Protein AF-A0A2V6PFW7-F1 (afdb_monomer)

Secondary structure (DSSP, 8-state):
------------------------B-TTSPBPP----SBPPSSSS--TTSSB-TTTEETTTTEEEEEEETT-S-TTTHHHHHHHHHHHHHHHHHSTT----EEEEEEE-S-----TTS---EE---SS-SEETTTTEE-SS--

Radius of gyration: 22.12 Å; Cα contacts (8 Å, |Δi|>4): 166; chains: 1; bounding box: 64×59×52 Å

Solvent-accessible surface area (backbone atoms only — not comparable to full-atom values): 9257 Å² total; per-residue (Å²): 136,84,84,81,83,79,80,83,81,81,79,78,78,76,80,74,52,66,79,84,70,83,82,47,59,47,99,84,68,48,75,54,68,91,70,79,69,55,53,34,61,93,58,82,84,58,59,87,87,48,47,50,48,66,58,37,32,38,82,90,79,59,20,41,22,36,32,35,32,64,59,41,86,42,83,94,45,24,70,61,53,54,49,49,55,52,48,54,58,49,54,62,42,65,43,69,70,46,81,62,42,73,39,84,72,47,73,42,75,67,88,81,63,71,56,100,78,72,53,65,44,68,53,72,62,74,81,90,50,49,54,31,54,94,62,77,40,70,73,74,78,75,130

Sequence (143 aa):
MKSRSALLALLFVCDFSAGAFVVELNSNGDPVRWHLNPLEPTVPPNPQGQGVHTNVVNPATRSVRFFLAADAYSTANATTELNAVRASFAQWQAIPGTFLKFEDAGLVAPGVDVNTSDDQNVVFWAKNSTLVNGGMDNISGAL

Nearest PDB structures (foldseek):
  7cfy-assembly2_C  TM=3.600E-01  e=6.594E+00  Escherichia coli K-12
  6tdu-assembly1_AF  TM=2.231E-01  e=8.587E+00  Euglena gracilis

Mean predicted aligned error: 10.87 Å

pLDDT: mean 79.63, std 16.21, range [37.94, 98.31]

Foldseek 3Di:
DDDDDDDDDDDPPPPPQPEDDPADADPVRHGDDPDQPPDFDPDPPGPQPPGQDCCQAPPVLRAGEAEEAQCFQDPVCSVVRVVVVVVVQVVQVPRPNYSYHHDHPYYDHADDADDSGPSHHYDYDPHPAQQGPVRPDGNPPDD

Structure (mmCIF, N/CA/C/O backbone):
data_AF-A0A2V6PFW7-F1
#
_entry.id   AF-A0A2V6PFW7-F1
#
loop_
_atom_site.group_PDB
_atom_site.id
_atom_site.type_symbol
_atom_site.label_atom_id
_atom_site.label_alt_id
_atom_site.label_comp_id
_atom_site.label_asym_id
_atom_site.label_entity_id
_atom_site.label_seq_id
_atom_site.pdbx_PDB_ins_code
_atom_site.Cartn_x
_atom_site.Cartn_y
_atom_site.Cartn_z
_atom_site.occupancy
_atom_site.B_iso_or_equiv
_atom_site.auth_seq_id
_atom_site.auth_comp_id
_atom_site.auth_asym_id
_atom_site.auth_atom_id
_atom_site.pdbx_PDB_model_num
ATOM 1 N N . MET A 1 1 ? -47.195 36.343 34.619 1.00 40.31 1 MET A N 1
ATOM 2 C CA . MET A 1 1 ? -46.295 36.299 33.442 1.00 40.31 1 MET A CA 1
ATOM 3 C C . MET A 1 1 ? -45.650 34.922 33.386 1.00 40.31 1 MET A C 1
ATOM 5 O O . MET A 1 1 ? -45.183 34.453 34.412 1.00 40.31 1 MET A O 1
ATOM 9 N N . LYS A 1 2 ? -45.756 34.236 32.241 1.00 37.94 2 LYS A N 1
ATOM 10 C CA . LYS A 1 2 ? -45.428 32.810 32.061 1.00 37.94 2 LYS A CA 1
ATOM 11 C C . LYS A 1 2 ? -43.913 32.563 32.112 1.00 37.94 2 LYS A C 1
ATOM 13 O O . LYS A 1 2 ? -43.168 33.196 31.370 1.00 37.94 2 LYS A O 1
ATOM 18 N N . SER A 1 3 ? -43.509 31.613 32.955 1.00 46.12 3 SER A N 1
ATOM 19 C CA . SER A 1 3 ? -42.189 30.974 32.956 1.00 46.12 3 SER A CA 1
ATOM 20 C C . SER A 1 3 ? -41.908 30.358 31.580 1.00 46.12 3 SER A C 1
ATOM 22 O O . SER A 1 3 ? -42.725 29.593 31.066 1.00 46.12 3 SER A O 1
ATOM 24 N N . ARG A 1 4 ? -40.781 30.727 30.964 1.00 46.03 4 ARG A N 1
ATOM 25 C CA . ARG A 1 4 ? -40.268 30.099 29.741 1.00 46.03 4 ARG A CA 1
ATOM 26 C C . ARG A 1 4 ? -39.235 29.051 30.144 1.00 46.03 4 ARG A C 1
ATOM 28 O O . ARG A 1 4 ? -38.060 29.366 30.286 1.00 46.03 4 ARG A O 1
ATOM 35 N N . SER A 1 5 ? -39.677 27.813 30.330 1.00 48.78 5 SER A N 1
ATOM 36 C CA . SER A 1 5 ? -38.775 26.663 30.402 1.00 48.78 5 SER A CA 1
ATOM 37 C C . SER A 1 5 ?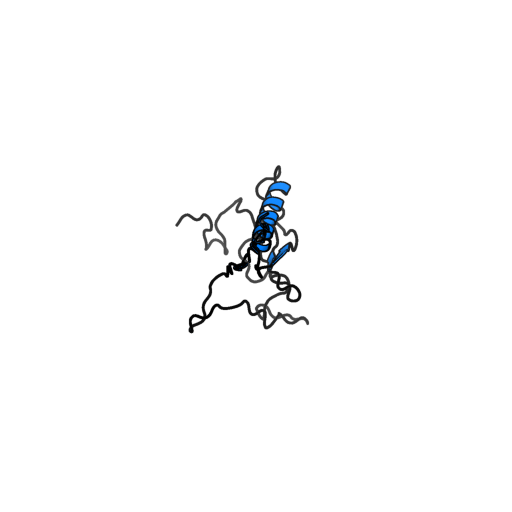 -38.251 26.369 28.995 1.00 48.78 5 SER A C 1
ATOM 39 O O . SER A 1 5 ? -38.996 25.896 28.140 1.00 48.78 5 SER A O 1
ATOM 41 N N . ALA A 1 6 ? -36.984 26.690 28.739 1.00 51.97 6 ALA A N 1
ATOM 42 C CA . ALA A 1 6 ? -36.276 26.232 27.551 1.00 51.97 6 ALA A CA 1
ATOM 43 C C . ALA A 1 6 ? -35.908 24.755 27.753 1.00 51.97 6 ALA A C 1
ATOM 45 O O . ALA A 1 6 ? -35.114 24.424 28.632 1.00 51.97 6 ALA A O 1
ATOM 46 N N . LEU A 1 7 ? -36.526 23.864 26.977 1.00 49.66 7 LEU A N 1
ATOM 47 C CA . LEU A 1 7 ? -36.173 22.449 26.950 1.00 49.66 7 LEU A CA 1
ATOM 48 C C . LEU A 1 7 ? -34.876 22.305 26.135 1.00 49.66 7 LEU A C 1
ATOM 50 O O . LEU A 1 7 ? -34.881 22.487 24.919 1.00 49.66 7 LEU A O 1
ATOM 54 N N . LEU A 1 8 ? -33.760 22.029 26.808 1.00 47.44 8 LEU A N 1
ATOM 55 C CA . LEU A 1 8 ? -32.489 21.704 26.167 1.00 47.44 8 LEU A CA 1
ATOM 56 C C . LEU A 1 8 ? -32.574 20.244 25.690 1.00 47.44 8 LEU A C 1
ATOM 58 O O . LEU A 1 8 ? -32.500 19.318 26.495 1.00 47.44 8 LEU A O 1
ATOM 62 N N . ALA A 1 9 ? -32.807 20.029 24.396 1.00 54.38 9 ALA A N 1
ATOM 63 C CA . ALA A 1 9 ? -32.790 18.691 23.814 1.00 54.38 9 ALA A CA 1
ATOM 64 C C . ALA A 1 9 ? -31.334 18.217 23.691 1.00 54.38 9 ALA A C 1
ATOM 66 O O . ALA A 1 9 ? -30.584 18.694 22.839 1.00 54.38 9 ALA A O 1
ATOM 67 N N . LEU A 1 10 ? -30.927 17.300 24.568 1.00 53.41 10 LEU A N 1
ATOM 68 C CA . LEU A 1 10 ? -29.633 16.630 24.497 1.00 53.41 10 LEU A CA 1
ATOM 69 C C . LEU A 1 10 ? -29.710 15.552 23.401 1.00 53.41 10 LEU A C 1
ATOM 71 O O . LEU A 1 10 ? -30.274 14.479 23.608 1.00 53.41 10 LEU A O 1
ATOM 75 N N . LEU A 1 11 ? -29.194 15.863 22.211 1.00 51.00 11 LEU A N 1
ATOM 76 C CA . LEU A 1 11 ? -29.018 14.900 21.124 1.00 51.00 11 LEU A CA 1
ATOM 77 C C . LEU A 1 11 ? -27.878 13.942 21.497 1.00 51.00 11 LEU A C 1
ATOM 79 O O . LEU A 1 11 ? -26.704 14.273 21.353 1.00 51.00 11 LEU A O 1
ATOM 83 N N . PHE A 1 12 ? -28.229 12.754 21.989 1.00 52.75 12 PHE A N 1
ATOM 84 C CA . PHE A 1 12 ? -27.309 11.621 22.036 1.00 52.75 12 PHE A CA 1
ATOM 85 C C . PHE A 1 12 ? -27.068 11.149 20.600 1.00 52.75 12 PHE A C 1
ATOM 87 O O . PHE A 1 12 ? -27.857 10.387 20.043 1.00 52.75 12 PHE A O 1
ATOM 94 N N . VAL A 1 13 ? -25.987 11.628 19.985 1.00 55.34 13 VAL A N 1
ATOM 95 C CA . VAL A 1 13 ? -25.422 10.984 18.800 1.00 55.34 13 VAL A CA 1
ATOM 96 C C . VAL A 1 13 ? -24.834 9.668 19.293 1.00 55.34 13 VAL A C 1
ATOM 98 O O . VAL A 1 13 ? -23.753 9.627 19.873 1.00 55.34 13 VAL A O 1
ATOM 101 N N . CYS A 1 14 ? -25.602 8.588 19.168 1.00 49.72 14 CYS A N 1
ATOM 102 C CA . CYS A 1 14 ? -25.043 7.252 19.262 1.00 49.72 14 CYS A CA 1
ATOM 103 C C . CYS A 1 14 ? -24.086 7.110 18.078 1.00 49.72 14 CYS A C 1
ATOM 105 O O . CYS A 1 14 ? -24.538 6.930 16.948 1.00 49.72 14 CYS A O 1
ATOM 107 N N . ASP A 1 15 ? -22.784 7.240 18.334 1.00 48.66 15 ASP A N 1
ATOM 108 C CA . ASP A 1 15 ? -21.735 6.864 17.391 1.00 48.66 15 ASP A CA 1
ATOM 109 C C . ASP A 1 15 ? -21.857 5.358 17.138 1.00 48.66 15 ASP A C 1
ATOM 111 O O . ASP A 1 15 ? -21.235 4.527 17.802 1.00 48.66 15 ASP A O 1
ATOM 115 N N . PHE A 1 16 ? -22.728 4.983 16.201 1.00 51.84 16 PHE A N 1
ATOM 116 C CA . PHE A 1 16 ? -22.730 3.647 15.636 1.00 51.84 16 PHE A CA 1
ATOM 117 C C . PHE A 1 16 ? -21.397 3.493 14.914 1.00 51.84 16 PHE A C 1
ATOM 119 O O . PHE A 1 16 ? -21.215 3.985 13.802 1.00 51.84 16 PHE A O 1
ATOM 126 N N . SER A 1 17 ? -20.442 2.836 15.569 1.00 55.28 17 SER A N 1
ATOM 127 C CA . SER A 1 17 ? -19.198 2.441 14.929 1.00 55.28 17 SER A CA 1
ATOM 128 C C . SER A 1 17 ? -19.554 1.456 13.819 1.00 55.28 17 SER A C 1
ATOM 130 O O . SER A 1 17 ? -19.899 0.302 14.089 1.00 55.28 17 SER A O 1
ATOM 132 N N . ALA A 1 18 ? -19.513 1.913 12.571 1.00 51.47 18 ALA A N 1
ATOM 133 C CA . ALA A 1 18 ? -19.586 1.029 11.424 1.00 51.47 18 ALA A CA 1
ATOM 134 C C . ALA A 1 18 ? -18.295 0.197 11.404 1.00 51.47 18 ALA A C 1
ATOM 136 O O . ALA A 1 18 ? -17.233 0.673 11.007 1.00 51.47 18 ALA A O 1
ATOM 137 N N . GLY A 1 19 ? -18.371 -1.037 11.903 1.00 53.69 19 GLY A N 1
ATOM 138 C CA . GLY A 1 19 ? -17.274 -1.991 11.802 1.00 53.69 19 GLY A CA 1
ATOM 139 C C . GLY A 1 19 ? -17.222 -2.550 10.387 1.00 53.69 19 GLY A C 1
ATOM 140 O O . GLY A 1 19 ? -18.079 -3.345 10.015 1.00 53.69 19 GLY A O 1
ATOM 141 N N . ALA A 1 20 ? -16.230 -2.142 9.601 1.00 48.12 20 ALA A N 1
ATOM 142 C CA . ALA A 1 20 ? -15.898 -2.793 8.341 1.00 48.12 20 ALA A CA 1
ATOM 143 C C . ALA A 1 20 ? -14.705 -3.724 8.580 1.00 48.12 20 ALA A C 1
ATOM 145 O O . ALA A 1 20 ? -13.635 -3.281 8.997 1.00 48.12 20 ALA A O 1
ATOM 146 N N . PHE A 1 21 ? -14.899 -5.015 8.329 1.00 56.62 21 PHE A N 1
ATOM 147 C CA . PHE A 1 21 ? -13.852 -6.030 8.381 1.00 56.62 21 PHE A CA 1
ATOM 148 C C . PHE A 1 21 ? -13.836 -6.760 7.038 1.00 56.62 21 PHE A C 1
ATOM 150 O O . PHE A 1 21 ? -14.896 -6.977 6.447 1.00 56.62 21 PHE A O 1
ATOM 157 N N . VAL A 1 22 ? -12.655 -7.154 6.556 1.00 54.94 22 VAL A N 1
ATOM 158 C CA . VAL A 1 22 ? -12.560 -8.144 5.476 1.00 54.94 22 VAL A CA 1
ATOM 159 C C . VAL A 1 22 ? -13.089 -9.449 6.066 1.00 54.94 22 VAL A 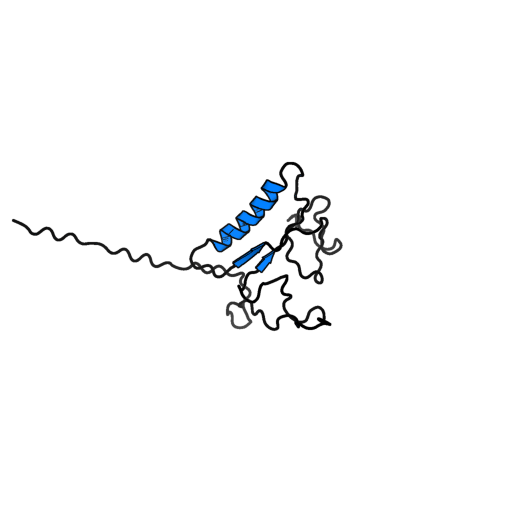C 1
ATOM 161 O O . VAL A 1 22 ? -12.476 -10.007 6.973 1.00 54.94 22 VAL A O 1
ATOM 164 N N . VAL A 1 23 ? -14.293 -9.850 5.661 1.00 51.97 23 VAL A N 1
ATOM 165 C CA . VAL A 1 23 ? -14.987 -10.996 6.251 1.00 51.97 23 VAL A CA 1
ATOM 166 C C . VAL A 1 23 ? -14.380 -12.280 5.700 1.00 51.97 23 VAL A C 1
ATOM 168 O O . VAL A 1 23 ? -14.710 -12.741 4.614 1.00 51.97 23 VAL A O 1
ATOM 171 N N . GLU A 1 24 ? -13.492 -12.864 6.492 1.00 60.44 24 GLU A N 1
ATOM 172 C CA . GLU A 1 24 ? -13.340 -14.309 6.552 1.00 60.44 24 GLU A CA 1
ATOM 173 C C . GLU A 1 24 ? -14.123 -14.777 7.786 1.00 60.44 24 GLU A C 1
ATOM 175 O O . GLU A 1 24 ? -13.992 -14.195 8.866 1.00 60.44 24 GLU A O 1
ATOM 180 N N . LEU A 1 25 ? -15.013 -15.756 7.621 1.00 71.81 25 LEU A N 1
ATOM 181 C CA . LEU A 1 25 ? -15.758 -16.362 8.728 1.00 71.81 25 LEU A CA 1
ATOM 182 C C . LEU A 1 25 ? -15.153 -17.730 9.032 1.00 71.81 25 LEU A C 1
ATOM 184 O O . LEU A 1 25 ? -14.761 -18.452 8.116 1.00 71.81 25 LEU A O 1
ATOM 188 N N . ASN A 1 26 ? -15.100 -18.110 10.307 1.00 71.81 26 ASN A N 1
ATOM 189 C CA . ASN A 1 26 ? -14.736 -19.478 10.672 1.00 71.81 26 ASN A CA 1
ATOM 190 C C . ASN A 1 26 ? -15.887 -20.452 10.327 1.00 71.81 26 ASN A C 1
ATOM 192 O O . ASN A 1 26 ? -16.978 -20.045 9.923 1.00 71.81 26 ASN A O 1
ATOM 196 N N . SER A 1 27 ? -15.684 -21.755 10.543 1.00 81.25 27 SER A N 1
ATOM 197 C CA . SER A 1 27 ? -16.720 -22.775 10.302 1.00 81.25 27 SER A CA 1
ATOM 198 C C . SER A 1 27 ? -17.996 -22.601 11.140 1.00 81.25 27 SER A C 1
ATOM 200 O O . SER A 1 27 ? -19.009 -23.222 10.835 1.00 81.25 27 SER A O 1
ATOM 202 N N . ASN A 1 28 ? -17.957 -21.772 12.185 1.00 83.31 28 ASN A N 1
ATOM 203 C CA . ASN A 1 28 ? -19.098 -21.457 13.043 1.00 83.31 28 ASN A CA 1
ATOM 204 C C . ASN A 1 28 ? -19.829 -20.174 12.606 1.00 83.31 28 ASN A C 1
ATOM 206 O O . ASN A 1 28 ? -20.839 -19.820 13.207 1.00 83.31 28 ASN A O 1
ATOM 210 N N . GLY A 1 29 ? -19.346 -19.482 11.568 1.00 78.56 29 GLY A N 1
ATOM 211 C CA . GLY A 1 29 ? -19.908 -18.215 11.098 1.00 78.56 29 GLY A CA 1
ATOM 212 C C . GLY A 1 29 ? -19.434 -16.986 11.880 1.00 78.56 29 GLY A C 1
ATOM 213 O O . GLY A 1 29 ? -19.936 -15.889 11.636 1.00 78.56 29 GLY A O 1
ATOM 214 N N . ASP A 1 30 ? -18.470 -17.135 12.792 1.00 71.88 30 ASP A N 1
ATOM 215 C CA . ASP A 1 30 ? -17.912 -15.997 13.520 1.00 71.88 30 ASP A CA 1
ATOM 216 C C . ASP A 1 30 ? -16.901 -15.246 12.645 1.00 71.88 30 ASP A C 1
ATOM 218 O O . ASP A 1 30 ? -16.094 -15.890 11.964 1.00 71.88 30 ASP A O 1
ATOM 222 N N . PRO A 1 31 ? -16.855 -13.902 12.711 1.00 62.84 31 PRO A N 1
ATOM 223 C CA . PRO A 1 31 ? -15.802 -13.130 12.069 1.00 62.84 31 PRO A CA 1
ATOM 224 C C . PRO A 1 31 ? -14.423 -13.557 12.570 1.00 62.84 31 PRO A C 1
ATOM 226 O O . PRO A 1 31 ? -14.119 -13.451 13.765 1.00 62.84 31 PRO A O 1
ATOM 229 N N . VAL A 1 32 ? -13.564 -13.992 11.651 1.00 61.38 32 VAL A N 1
ATOM 230 C CA . VAL A 1 32 ? -12.153 -14.223 11.939 1.00 61.38 32 VAL A CA 1
ATOM 231 C C . VAL A 1 32 ? -11.514 -12.865 12.189 1.00 61.38 32 VAL A C 1
ATOM 233 O O . VAL A 1 32 ? -11.530 -11.960 11.356 1.00 61.38 32 VAL A O 1
ATOM 236 N N . ARG A 1 33 ? -10.963 -12.699 13.389 1.00 62.94 33 ARG A N 1
ATOM 237 C CA . ARG A 1 33 ? -10.126 -11.545 13.712 1.00 62.94 33 ARG A CA 1
ATOM 238 C C . ARG A 1 33 ? -8.703 -11.873 13.298 1.00 62.94 33 ARG A C 1
ATOM 240 O O . ARG A 1 33 ? -8.264 -13.004 13.481 1.00 62.94 33 ARG A O 1
ATOM 247 N N . TRP A 1 34 ? -7.973 -10.875 12.810 1.00 62.88 34 TRP A N 1
ATOM 248 C CA . TRP A 1 34 ? -6.541 -11.014 12.559 1.00 62.88 34 TRP A CA 1
ATOM 249 C C . TRP A 1 34 ? -5.847 -11.469 13.846 1.00 62.88 34 TRP A C 1
ATOM 251 O O . TRP A 1 34 ? -5.772 -10.722 14.825 1.00 62.88 34 TRP A O 1
ATOM 261 N N . HIS A 1 35 ? -5.383 -12.717 13.861 1.00 63.84 35 HIS A N 1
ATOM 262 C CA . HIS A 1 35 ? -4.660 -13.293 14.983 1.00 63.84 35 HIS A CA 1
ATOM 263 C C . HIS A 1 35 ? -3.171 -13.265 14.639 1.00 63.84 35 HIS A C 1
ATOM 265 O O . HIS A 1 35 ? -2.670 -14.123 13.922 1.00 63.84 35 HIS A O 1
ATOM 271 N N . LEU A 1 36 ? -2.473 -12.233 15.121 1.00 69.31 36 LEU A N 1
ATOM 272 C CA . LEU A 1 36 ? -1.037 -12.006 14.900 1.00 69.31 36 LEU A CA 1
ATOM 273 C C . LEU A 1 36 ? -0.180 -12.932 15.783 1.00 69.31 36 LEU A C 1
ATOM 275 O O . LEU A 1 36 ? 0.685 -12.469 16.524 1.00 69.31 36 LEU A O 1
ATOM 279 N N . ASN A 1 37 ? -0.497 -14.227 15.802 1.00 65.06 37 ASN A N 1
ATOM 280 C CA . ASN A 1 37 ? 0.103 -15.197 16.709 1.00 65.06 37 ASN A CA 1
ATOM 281 C C . ASN A 1 37 ? 0.215 -16.584 16.036 1.00 65.06 37 ASN A C 1
ATOM 283 O O . ASN A 1 37 ? -0.821 -17.139 15.661 1.00 65.06 37 ASN A O 1
ATOM 287 N N . PRO A 1 38 ? 1.425 -17.164 15.923 1.00 72.94 38 PRO A N 1
ATOM 288 C CA . PRO A 1 38 ? 2.694 -16.611 16.397 1.00 72.94 38 PRO A CA 1
ATOM 289 C C . PRO A 1 38 ? 3.174 -15.434 15.539 1.00 72.94 38 PRO A C 1
ATOM 291 O O . PRO A 1 38 ? 2.952 -15.386 14.329 1.00 72.94 38 PRO A O 1
ATOM 294 N N . LEU A 1 39 ? 3.836 -14.471 16.181 1.00 75.94 39 LEU A N 1
ATOM 295 C CA . LEU A 1 39 ? 4.756 -13.595 15.460 1.00 75.94 39 LEU A CA 1
ATOM 296 C C . LEU A 1 39 ? 5.946 -14.429 15.006 1.00 75.94 39 LEU A C 1
ATOM 298 O O . LEU A 1 39 ? 6.289 -15.426 15.648 1.00 75.94 39 LEU A O 1
ATOM 302 N N . GLU A 1 40 ? 6.574 -14.005 13.920 1.00 76.38 40 GLU A N 1
ATOM 303 C CA . GLU A 1 40 ? 7.819 -14.623 13.498 1.00 76.38 40 GLU A CA 1
ATOM 304 C C . GLU A 1 40 ? 8.874 -14.577 14.617 1.00 76.38 40 GLU A C 1
ATOM 306 O O . GLU A 1 40 ? 8.947 -13.578 15.350 1.00 76.38 40 GLU A O 1
ATOM 311 N N . PRO A 1 41 ? 9.670 -15.653 14.801 1.00 72.88 41 PRO A N 1
ATOM 312 C CA . PRO A 1 41 ? 10.756 -15.657 15.766 1.00 72.88 41 PRO A CA 1
ATOM 313 C C . PRO A 1 41 ? 11.633 -14.410 15.629 1.00 72.88 41 PRO A C 1
ATOM 315 O O . PRO A 1 41 ? 12.040 -14.026 14.541 1.00 72.88 41 PRO A O 1
ATOM 318 N N . THR A 1 42 ? 11.949 -13.768 16.751 1.00 70.62 42 THR A N 1
ATOM 319 C CA . THR A 1 42 ? 12.813 -12.576 16.761 1.00 70.62 42 THR A CA 1
ATOM 320 C C . THR A 1 42 ? 14.302 -12.921 16.716 1.00 70.62 42 THR A C 1
ATOM 322 O O . THR A 1 42 ? 15.139 -12.021 16.640 1.00 70.62 42 THR A O 1
ATOM 325 N N . VAL A 1 43 ? 14.643 -14.212 16.803 1.00 69.31 43 VAL A N 1
ATOM 326 C CA . VAL A 1 43 ? 16.016 -14.715 16.867 1.00 69.31 43 VAL A CA 1
ATOM 327 C C . VAL A 1 43 ? 16.294 -15.585 15.639 1.00 69.31 43 VAL A C 1
ATOM 329 O O . VAL A 1 43 ? 15.639 -16.619 15.487 1.00 69.31 43 VAL A O 1
ATOM 332 N N . PRO A 1 44 ? 17.295 -15.223 14.813 1.00 68.62 44 PRO A N 1
ATOM 333 C CA . PRO A 1 44 ? 17.685 -16.023 13.664 1.00 68.62 44 PRO A CA 1
ATOM 334 C C . PRO A 1 44 ? 18.137 -17.450 14.029 1.00 68.62 44 PRO A C 1
ATOM 336 O O . PRO A 1 44 ? 18.738 -17.653 15.089 1.00 68.62 44 PRO A O 1
ATOM 339 N N . PRO A 1 45 ? 17.952 -18.428 13.123 1.00 68.56 45 PRO A N 1
ATOM 340 C CA . PRO A 1 45 ? 17.350 -18.270 11.801 1.00 68.56 45 PRO A CA 1
ATOM 341 C C . PRO A 1 45 ? 15.822 -18.226 11.896 1.00 68.56 45 PRO A C 1
ATOM 343 O O . PRO A 1 45 ? 15.215 -19.151 12.430 1.00 68.56 45 PR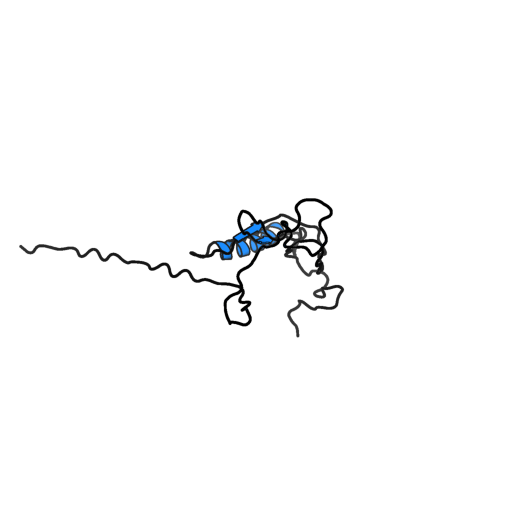O A O 1
ATOM 346 N N . ASN A 1 46 ? 15.211 -17.173 11.352 1.00 67.81 46 ASN A N 1
ATOM 347 C CA . ASN A 1 46 ? 13.762 -17.071 11.256 1.00 67.81 46 ASN A CA 1
ATOM 348 C C . ASN A 1 46 ? 13.306 -17.997 10.121 1.00 67.81 46 ASN A C 1
ATOM 350 O O . ASN A 1 46 ? 13.637 -17.733 8.962 1.00 67.81 46 ASN A O 1
ATOM 354 N N . PRO A 1 47 ? 12.635 -19.124 10.404 1.00 68.69 47 PRO A N 1
ATOM 355 C CA . PRO A 1 47 ? 12.248 -20.035 9.344 1.00 68.69 47 PRO A CA 1
ATOM 356 C C . PRO A 1 47 ? 11.101 -19.402 8.557 1.00 68.69 47 PRO A C 1
ATOM 358 O O . PRO A 1 47 ? 10.084 -19.016 9.136 1.00 68.69 47 PRO A O 1
ATOM 361 N N . GLN A 1 48 ? 11.258 -19.322 7.238 1.00 67.44 48 GLN A N 1
ATOM 362 C CA . GLN A 1 48 ? 10.251 -18.740 6.361 1.00 67.44 48 GLN A CA 1
ATOM 363 C C . GLN A 1 48 ? 8.885 -19.421 6.564 1.00 67.44 48 GLN A C 1
ATOM 365 O O . GLN A 1 48 ? 8.792 -20.650 6.631 1.00 67.44 48 GLN A O 1
ATOM 370 N N . GLY A 1 49 ? 7.824 -18.620 6.677 1.00 67.12 49 GLY A N 1
ATOM 371 C CA . GLY A 1 49 ? 6.461 -19.111 6.900 1.00 67.12 49 GLY A CA 1
ATOM 372 C C . GLY A 1 49 ? 6.134 -19.476 8.352 1.00 67.12 49 GLY A C 1
ATOM 373 O O . GLY A 1 49 ? 5.043 -19.982 8.615 1.00 67.12 49 GLY A O 1
ATOM 374 N N . GLN A 1 50 ? 7.028 -19.218 9.312 1.00 72.06 50 GLN A N 1
ATOM 375 C CA . GLN A 1 50 ? 6.703 -19.347 10.731 1.00 72.06 50 GLN A CA 1
ATOM 376 C C . GLN A 1 50 ? 6.260 -18.017 11.318 1.00 72.06 50 GLN A C 1
ATOM 378 O O . GLN A 1 50 ? 7.063 -17.282 11.869 1.00 72.06 50 GLN A O 1
ATOM 383 N N . GLY A 1 51 ? 4.957 -17.752 11.249 1.00 76.88 51 GLY A N 1
ATOM 384 C CA . GLY A 1 51 ? 4.334 -16.591 11.879 1.00 76.88 51 GLY A CA 1
ATOM 385 C C . GLY A 1 51 ? 4.273 -15.352 10.988 1.00 76.88 51 GLY A C 1
ATOM 386 O O . GLY A 1 51 ? 4.671 -15.366 9.827 1.00 76.88 51 GLY A O 1
ATOM 387 N N . VAL A 1 52 ? 3.705 -14.277 11.532 1.00 79.56 52 VAL A N 1
ATOM 388 C CA . VAL A 1 52 ? 3.536 -13.008 10.808 1.00 79.56 52 VAL A CA 1
ATOM 389 C C . VAL A 1 52 ? 4.810 -12.170 10.936 1.00 79.56 52 VAL A C 1
ATOM 391 O O . VAL A 1 52 ? 5.170 -11.780 12.051 1.00 79.56 52 VAL A O 1
ATOM 394 N N . HIS A 1 53 ? 5.467 -11.874 9.809 1.00 85.69 53 HIS A N 1
ATOM 395 C CA . HIS A 1 53 ? 6.667 -11.032 9.768 1.00 85.69 53 HIS A CA 1
ATOM 396 C C . HIS A 1 53 ? 6.323 -9.574 10.125 1.00 85.69 53 HIS A C 1
ATOM 398 O O . HIS A 1 53 ? 5.312 -9.008 9.691 1.00 85.69 53 HIS A O 1
ATOM 404 N N . THR A 1 54 ? 7.183 -8.916 10.906 1.00 87.06 54 THR A N 1
ATOM 405 C CA . THR A 1 54 ? 6.913 -7.557 11.423 1.00 87.06 54 THR A CA 1
ATOM 406 C C . THR A 1 54 ? 6.946 -6.451 10.359 1.00 87.06 54 THR A C 1
ATOM 408 O O . THR A 1 54 ? 6.463 -5.347 10.599 1.00 87.06 54 THR A O 1
ATOM 411 N N . ASN A 1 55 ? 7.467 -6.724 9.164 1.00 89.00 55 ASN A N 1
ATOM 412 C CA . ASN A 1 55 ? 7.340 -5.843 7.989 1.00 89.00 55 ASN A CA 1
ATOM 413 C C . ASN A 1 55 ? 5.927 -5.834 7.394 1.00 89.00 55 ASN A C 1
ATOM 415 O O . ASN A 1 55 ? 5.576 -4.868 6.727 1.00 89.00 55 ASN A O 1
ATOM 419 N N . VAL A 1 56 ? 5.111 -6.855 7.663 1.00 88.25 56 VAL A N 1
ATOM 420 C CA . VAL A 1 56 ? 3.723 -6.945 7.183 1.00 88.25 56 VAL A CA 1
ATOM 421 C C . VAL A 1 56 ? 2.779 -6.268 8.178 1.00 88.25 56 VAL A C 1
ATOM 423 O O . VAL A 1 56 ? 1.834 -5.583 7.786 1.00 88.25 56 VAL A O 1
ATOM 426 N N . VAL A 1 57 ? 3.042 -6.420 9.480 1.00 88.50 57 VAL A N 1
ATOM 427 C CA . VAL A 1 57 ? 2.239 -5.832 10.559 1.00 88.50 57 VAL A CA 1
ATOM 428 C C . VAL A 1 57 ? 3.128 -5.370 11.705 1.00 88.50 57 VAL A C 1
ATOM 430 O O . VAL A 1 57 ? 3.995 -6.103 12.170 1.00 88.50 57 VAL A O 1
ATOM 433 N N . ASN A 1 58 ? 2.856 -4.182 12.237 1.00 88.38 58 ASN A N 1
ATOM 434 C CA . ASN A 1 58 ? 3.428 -3.734 13.497 1.00 88.38 58 ASN A CA 1
ATOM 435 C C . ASN A 1 58 ? 2.640 -4.347 14.673 1.00 88.38 58 ASN A C 1
ATOM 437 O O . ASN A 1 58 ? 1.487 -3.967 14.892 1.00 88.38 58 ASN A O 1
ATOM 441 N N . PRO A 1 59 ? 3.218 -5.267 15.467 1.00 82.12 59 PRO A N 1
ATOM 442 C CA . PRO A 1 59 ? 2.480 -5.958 16.524 1.00 82.12 59 PRO A CA 1
ATOM 443 C C . PRO A 1 59 ? 2.127 -5.057 17.716 1.00 82.12 59 PRO A C 1
ATOM 445 O O . PRO A 1 59 ? 1.158 -5.334 18.424 1.00 82.12 59 PRO A O 1
ATOM 448 N N . ALA A 1 60 ? 2.883 -3.976 17.940 1.00 84.69 60 ALA A N 1
ATOM 449 C CA . ALA A 1 60 ? 2.647 -3.055 19.049 1.00 84.69 60 ALA A CA 1
ATOM 450 C C . ALA A 1 60 ? 1.443 -2.146 18.775 1.00 84.69 60 ALA A C 1
ATOM 452 O O . ALA A 1 60 ? 0.586 -1.961 19.638 1.00 84.69 60 ALA A O 1
ATOM 453 N N . THR A 1 61 ? 1.361 -1.601 17.560 1.00 85.56 61 THR A N 1
ATOM 454 C CA . THR A 1 61 ? 0.278 -0.696 17.142 1.00 85.56 61 THR A CA 1
ATOM 455 C C . THR A 1 61 ? -0.880 -1.421 16.459 1.00 85.56 61 THR A C 1
ATOM 457 O O . THR A 1 61 ? -1.950 -0.838 16.298 1.00 85.56 61 THR A O 1
ATOM 460 N N . ARG A 1 62 ? -0.686 -2.697 16.094 1.00 84.50 62 ARG A N 1
ATOM 461 C CA . ARG A 1 62 ? -1.605 -3.519 15.288 1.00 84.50 62 ARG A CA 1
ATOM 462 C C . ARG A 1 62 ? -1.908 -2.896 13.920 1.00 84.50 62 ARG A C 1
ATOM 464 O O . ARG A 1 62 ? -3.005 -3.064 13.393 1.00 84.50 62 ARG A O 1
ATOM 471 N N . SER A 1 63 ? -0.938 -2.177 13.358 1.00 89.69 63 SER A N 1
ATOM 472 C CA . SER A 1 63 ? -1.048 -1.534 12.047 1.00 89.69 63 SER A CA 1
ATOM 473 C C . SER A 1 63 ? -0.536 -2.437 10.934 1.00 89.69 63 SER A C 1
ATOM 475 O O . SER A 1 63 ? 0.561 -2.981 11.042 1.00 89.69 63 SER A O 1
ATOM 477 N N . VAL A 1 64 ? -1.285 -2.535 9.837 1.00 91.50 64 VAL A N 1
ATOM 478 C CA . VAL A 1 64 ? -0.805 -3.133 8.585 1.00 91.50 64 VAL A CA 1
ATOM 479 C C . VAL A 1 64 ? 0.254 -2.214 7.984 1.00 91.50 64 VAL A C 1
ATOM 481 O O . VAL A 1 64 ? 0.012 -1.026 7.777 1.00 91.50 64 VAL A O 1
ATOM 484 N N . ARG A 1 65 ? 1.435 -2.747 7.705 1.00 94.94 65 ARG A N 1
ATOM 485 C CA . ARG A 1 65 ? 2.511 -2.004 7.053 1.00 94.94 65 ARG A CA 1
ATOM 486 C C . ARG A 1 65 ? 2.391 -2.158 5.549 1.00 94.94 65 ARG A C 1
ATOM 488 O O . ARG A 1 65 ? 2.220 -3.275 5.064 1.00 94.94 65 ARG A O 1
ATOM 495 N N . PHE A 1 66 ? 2.464 -1.045 4.831 1.00 95.75 66 PHE A N 1
ATOM 496 C CA . PHE A 1 66 ? 2.464 -1.032 3.373 1.00 95.75 66 PHE A CA 1
ATOM 497 C C . PHE A 1 66 ? 3.698 -0.310 2.845 1.00 95.75 66 PHE A C 1
ATOM 499 O O . PHE A 1 66 ? 4.166 0.661 3.434 1.00 95.75 66 PHE A O 1
ATOM 506 N N . PHE A 1 67 ? 4.193 -0.780 1.711 1.00 96.25 67 PHE A N 1
ATOM 507 C CA . PHE A 1 67 ? 5.285 -0.184 0.959 1.00 96.25 67 PHE A CA 1
ATOM 508 C C . PHE A 1 67 ? 4.754 0.314 -0.382 1.00 96.25 67 PHE A C 1
ATOM 510 O O . PHE A 1 67 ? 3.768 -0.210 -0.906 1.00 96.25 67 PHE A O 1
ATOM 517 N N . LEU A 1 68 ? 5.415 1.314 -0.958 1.00 97.00 68 LEU A N 1
ATOM 518 C CA . LEU A 1 68 ? 5.083 1.820 -2.290 1.00 97.00 68 LEU A CA 1
ATOM 519 C C . LEU A 1 68 ? 6.259 1.606 -3.243 1.00 97.00 68 LEU A C 1
ATOM 521 O O . LEU A 1 68 ? 7.398 1.942 -2.913 1.00 97.00 68 LEU A O 1
ATOM 525 N N . ALA A 1 69 ? 5.993 1.098 -4.445 1.00 95.44 69 ALA A N 1
ATOM 526 C CA . ALA A 1 69 ? 7.000 1.067 -5.501 1.00 95.44 69 ALA A CA 1
ATOM 527 C C . ALA A 1 69 ? 7.419 2.503 -5.869 1.00 95.44 69 ALA A C 1
ATOM 529 O O . ALA A 1 69 ? 6.578 3.358 -6.158 1.00 95.44 69 ALA A O 1
ATOM 530 N N . ALA A 1 70 ? 8.724 2.782 -5.825 1.00 94.88 70 ALA A N 1
ATOM 531 C CA . ALA A 1 70 ? 9.249 4.146 -5.888 1.00 94.88 70 ALA A CA 1
ATOM 532 C C . ALA A 1 70 ? 9.050 4.851 -7.241 1.00 94.88 70 ALA A C 1
ATOM 534 O O . ALA A 1 70 ? 9.125 6.078 -7.305 1.00 94.88 70 ALA A O 1
ATOM 535 N N . ASP A 1 71 ? 8.844 4.104 -8.327 1.00 93.06 71 ASP A N 1
ATOM 536 C CA . ASP A 1 7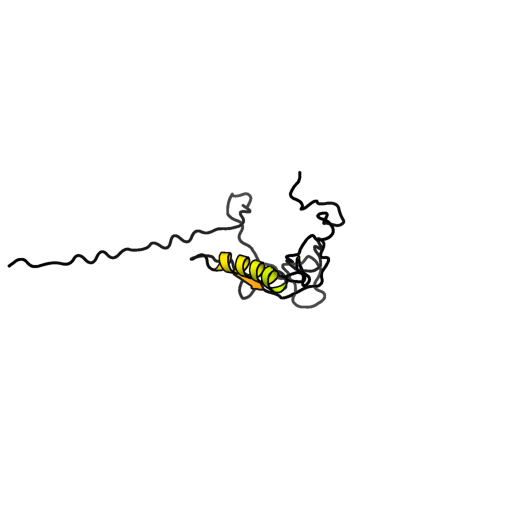1 ? 8.775 4.657 -9.680 1.00 93.06 71 ASP A CA 1
ATOM 537 C C . ASP A 1 71 ? 7.432 5.290 -10.032 1.00 93.06 71 ASP A C 1
ATOM 539 O O . ASP A 1 71 ? 7.365 6.015 -11.031 1.00 93.06 71 ASP A O 1
ATOM 543 N N . ALA A 1 72 ? 6.396 5.021 -9.229 1.00 92.75 72 ALA A N 1
ATOM 544 C CA . ALA A 1 72 ? 5.025 5.435 -9.492 1.00 92.75 72 ALA A CA 1
ATOM 545 C C . ALA A 1 72 ? 4.568 5.070 -10.928 1.00 92.75 72 ALA A C 1
ATOM 547 O O . ALA A 1 72 ? 5.222 4.304 -11.646 1.00 92.75 72 ALA A O 1
ATOM 548 N N . TYR A 1 73 ? 3.439 5.607 -11.388 1.00 92.38 73 TYR A N 1
ATOM 549 C CA . TYR A 1 73 ? 3.039 5.450 -12.786 1.00 92.38 73 TYR A CA 1
ATOM 550 C C . TYR A 1 73 ? 3.838 6.388 -13.689 1.00 92.38 73 TYR A C 1
ATOM 552 O O . TYR A 1 73 ? 4.450 5.949 -14.667 1.00 92.38 73 TYR A O 1
ATOM 560 N N . SER A 1 74 ? 3.842 7.683 -13.358 1.00 92.25 74 SER A N 1
ATOM 561 C CA . SER A 1 74 ? 4.410 8.731 -14.202 1.00 92.25 74 SER A CA 1
ATOM 562 C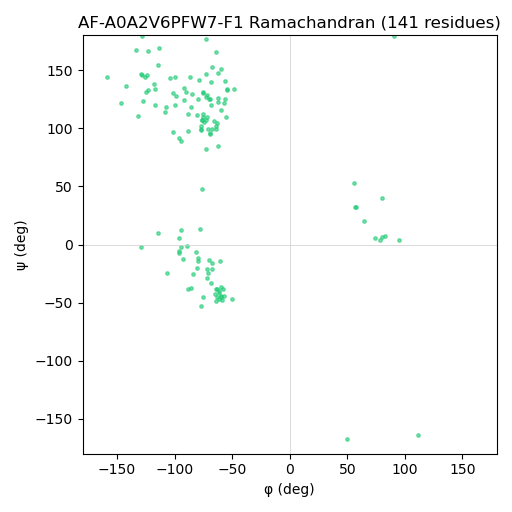 C . SER A 1 74 ? 5.485 9.539 -13.484 1.00 92.25 74 SER A C 1
ATOM 564 O O . SER A 1 74 ? 5.289 10.042 -12.382 1.00 92.25 74 SER A O 1
ATOM 566 N N . THR A 1 75 ? 6.626 9.752 -14.146 1.00 91.88 75 THR A N 1
ATOM 567 C CA . THR A 1 75 ? 7.750 10.508 -13.567 1.00 91.88 75 THR A CA 1
ATOM 568 C C . THR A 1 75 ? 7.349 11.927 -13.161 1.00 91.88 75 THR A C 1
ATOM 570 O O . THR A 1 75 ? 7.780 12.418 -12.123 1.00 91.88 75 THR A O 1
ATOM 573 N N . ALA A 1 76 ? 6.500 12.582 -13.959 1.00 96.50 76 ALA A N 1
ATOM 574 C CA . ALA A 1 76 ? 6.065 13.952 -13.702 1.00 96.50 76 ALA A CA 1
ATOM 575 C C . ALA A 1 76 ? 5.099 14.074 -12.510 1.00 96.50 76 ALA A C 1
ATOM 577 O O . ALA A 1 76 ? 5.086 15.117 -11.860 1.00 96.50 76 ALA A O 1
ATOM 578 N N . ASN A 1 77 ? 4.310 13.034 -12.208 1.00 96.75 77 ASN A N 1
ATOM 579 C CA . ASN A 1 77 ? 3.316 13.070 -11.130 1.00 96.75 77 ASN A CA 1
ATOM 580 C C . ASN A 1 77 ? 3.634 12.115 -9.976 1.00 96.75 77 ASN A C 1
ATOM 582 O O . ASN A 1 77 ? 2.793 11.958 -9.096 1.00 96.75 77 ASN A O 1
ATOM 586 N N . ALA A 1 78 ? 4.828 11.516 -9.939 1.00 95.69 78 ALA A N 1
ATOM 587 C CA . ALA A 1 78 ? 5.174 10.459 -8.991 1.00 95.69 78 ALA A CA 1
ATOM 588 C C . ALA A 1 78 ? 4.845 10.826 -7.535 1.00 95.69 78 ALA A C 1
ATOM 590 O O . ALA A 1 78 ? 4.186 10.071 -6.827 1.00 95.69 78 ALA A O 1
ATOM 591 N N . THR A 1 79 ? 5.211 12.034 -7.097 1.00 96.69 79 THR A N 1
ATOM 592 C CA . THR A 1 79 ? 4.880 12.527 -5.751 1.00 96.69 79 THR A CA 1
ATOM 593 C C . THR A 1 79 ? 3.372 12.580 -5.504 1.00 96.69 79 THR A C 1
ATOM 595 O O . THR A 1 79 ? 2.906 12.167 -4.443 1.00 96.69 79 THR A O 1
ATOM 598 N N . THR A 1 80 ? 2.600 13.079 -6.470 1.00 98.00 80 THR A N 1
ATOM 599 C CA . THR A 1 80 ? 1.137 13.172 -6.377 1.00 98.00 80 THR A CA 1
ATOM 600 C C . THR A 1 80 ? 0.503 11.787 -6.323 1.00 98.00 80 THR A C 1
ATOM 602 O O . THR A 1 80 ? -0.379 11.558 -5.503 1.00 98.00 80 THR A O 1
ATOM 605 N N . GLU A 1 81 ? 0.978 10.853 -7.145 1.00 97.25 81 GLU A N 1
ATOM 606 C CA . GLU A 1 81 ? 0.495 9.471 -7.198 1.00 97.25 81 GLU A CA 1
ATOM 607 C C . GLU A 1 81 ? 0.772 8.731 -5.881 1.00 97.25 81 GLU A C 1
ATOM 609 O O . GLU A 1 81 ? -0.145 8.172 -5.280 1.00 97.25 81 GLU A O 1
ATOM 614 N N . LEU A 1 82 ? 2.004 8.802 -5.367 1.00 97.88 82 LEU A N 1
ATOM 615 C CA . LEU A 1 82 ? 2.368 8.205 -4.078 1.00 97.88 82 LEU A CA 1
ATOM 616 C C . LEU A 1 82 ? 1.556 8.818 -2.926 1.00 97.88 82 LEU A C 1
ATOM 618 O O . LEU A 1 82 ? 1.069 8.104 -2.049 1.00 97.88 82 LEU A O 1
ATOM 622 N N . ASN A 1 83 ? 1.362 10.140 -2.931 1.00 98.31 83 ASN A N 1
ATOM 623 C CA . ASN A 1 83 ? 0.552 10.817 -1.918 1.00 98.31 83 ASN A CA 1
ATOM 624 C C . ASN A 1 83 ? -0.936 10.474 -2.026 1.00 98.31 83 ASN A C 1
ATOM 626 O O . ASN A 1 83 ? -1.600 10.394 -0.995 1.00 98.31 83 ASN A O 1
ATOM 630 N N . ALA A 1 84 ? -1.454 10.233 -3.231 1.00 98.12 84 ALA A N 1
ATOM 631 C CA . ALA A 1 84 ? -2.823 9.774 -3.418 1.00 98.12 84 ALA A CA 1
ATOM 632 C C . ALA A 1 84 ? -3.032 8.398 -2.772 1.00 98.12 84 ALA A C 1
ATOM 634 O O . ALA A 1 84 ? -3.978 8.231 -2.007 1.00 98.12 84 ALA A O 1
ATOM 635 N N . VAL A 1 85 ? -2.107 7.452 -2.978 1.00 97.69 85 VAL A N 1
ATOM 636 C CA . VAL A 1 85 ? -2.170 6.129 -2.332 1.00 97.69 85 VAL A CA 1
ATOM 637 C C . VAL A 1 85 ? -2.111 6.254 -0.805 1.00 97.69 85 VAL A C 1
ATOM 639 O O . VAL A 1 85 ? -2.950 5.685 -0.104 1.00 97.69 85 VAL A O 1
ATOM 642 N N . ARG A 1 86 ? -1.183 7.059 -0.266 1.00 98.25 86 ARG A N 1
ATOM 643 C CA . ARG A 1 86 ? -1.116 7.341 1.183 1.00 98.25 86 ARG A CA 1
ATOM 644 C C . ARG A 1 86 ? -2.422 7.921 1.716 1.00 98.25 86 ARG A C 1
ATOM 646 O O . ARG A 1 86 ? -2.897 7.508 2.773 1.00 98.25 86 ARG A O 1
ATOM 653 N N . ALA A 1 87 ? -3.009 8.870 0.988 1.00 98.25 87 ALA A N 1
ATOM 654 C CA . ALA A 1 87 ? -4.273 9.483 1.363 1.00 98.25 87 ALA A CA 1
ATOM 655 C C . ALA A 1 87 ? -5.411 8.455 1.378 1.00 98.25 87 ALA A C 1
ATOM 657 O O . ALA A 1 87 ? -6.223 8.486 2.299 1.00 98.25 87 ALA A O 1
ATOM 658 N N . SER A 1 88 ? -5.445 7.506 0.437 1.00 97.12 88 SER A N 1
ATOM 659 C CA . SER A 1 88 ? -6.414 6.405 0.454 1.00 97.12 88 SER A CA 1
ATOM 660 C C . SER A 1 88 ? -6.297 5.567 1.729 1.00 97.12 88 SER A C 1
ATOM 662 O O . SER A 1 88 ? -7.302 5.357 2.404 1.00 97.12 88 SER A O 1
ATOM 664 N N . PHE A 1 89 ? -5.088 5.161 2.135 1.00 96.12 89 PHE A N 1
ATOM 665 C CA . PHE A 1 89 ? -4.892 4.466 3.417 1.00 96.12 89 PHE A CA 1
ATOM 666 C C . PHE A 1 89 ? -5.305 5.325 4.618 1.00 96.12 89 PHE A C 1
ATOM 668 O O . PHE A 1 89 ? -5.918 4.820 5.558 1.00 96.12 89 PHE A O 1
ATOM 675 N N . ALA A 1 90 ? -5.004 6.625 4.604 1.00 95.62 90 ALA A N 1
ATOM 676 C CA . ALA A 1 90 ? -5.395 7.538 5.676 1.00 95.62 90 ALA A CA 1
ATOM 677 C C . ALA A 1 90 ? -6.924 7.678 5.799 1.00 95.62 90 ALA A C 1
ATOM 679 O O . ALA A 1 90 ? -7.445 7.705 6.913 1.00 95.62 90 ALA A O 1
ATOM 680 N N . GLN A 1 91 ? -7.651 7.704 4.676 1.00 94.50 91 GLN A N 1
ATOM 681 C CA . GLN A 1 91 ? -9.115 7.796 4.658 1.00 94.50 91 GLN A CA 1
ATOM 682 C C . GLN A 1 91 ? -9.773 6.617 5.383 1.00 94.50 91 GLN A C 1
ATOM 684 O O . GLN A 1 91 ? -10.648 6.835 6.218 1.00 94.50 91 GLN A O 1
ATOM 689 N N . TRP A 1 92 ? -9.312 5.386 5.142 1.00 88.25 92 TRP A N 1
ATOM 690 C CA . TRP A 1 92 ? -9.829 4.196 5.831 1.00 88.25 92 TRP A CA 1
ATOM 691 C C . TRP A 1 92 ? -9.651 4.261 7.354 1.00 88.25 92 TRP A C 1
ATOM 693 O O . TRP A 1 92 ? -10.523 3.819 8.100 1.00 88.25 92 TRP A O 1
ATOM 703 N N . GLN A 1 93 ? -8.541 4.833 7.827 1.00 90.38 93 GLN A N 1
ATOM 704 C CA . GLN A 1 93 ? -8.243 4.948 9.262 1.00 90.38 93 GLN A CA 1
ATOM 705 C C . GLN A 1 93 ? -8.968 6.105 9.947 1.00 90.38 93 GLN A C 1
ATOM 707 O O . GLN A 1 93 ? -9.074 6.110 11.175 1.00 90.38 93 GLN A O 1
ATOM 712 N N . ALA A 1 94 ? -9.420 7.093 9.175 1.00 89.62 94 ALA A N 1
ATOM 713 C CA . ALA A 1 94 ? -10.116 8.269 9.682 1.00 89.62 94 ALA A CA 1
ATOM 714 C C . ALA A 1 94 ? -11.597 7.997 10.000 1.00 89.62 94 ALA A C 1
ATOM 716 O O . ALA A 1 94 ? -12.243 8.829 10.635 1.00 89.62 94 ALA A O 1
ATOM 717 N N . ILE A 1 95 ? -12.139 6.848 9.579 1.00 86.75 95 ILE A N 1
ATOM 718 C CA . ILE A 1 95 ? -13.526 6.457 9.854 1.00 86.75 95 ILE A CA 1
ATOM 719 C C . ILE A 1 95 ? -13.727 6.317 11.377 1.00 86.75 95 ILE A C 1
ATOM 721 O O . ILE A 1 95 ? -13.027 5.519 12.011 1.00 86.75 95 ILE A O 1
ATOM 725 N N . PRO A 1 96 ? -14.678 7.046 11.994 1.00 85.06 96 PRO A N 1
ATOM 726 C CA . PRO A 1 96 ? -14.946 6.930 13.424 1.00 85.06 96 PRO A CA 1
ATOM 727 C C . PRO A 1 96 ? -15.245 5.488 13.850 1.00 85.06 96 PRO A C 1
ATOM 729 O O . PRO A 1 96 ? -16.030 4.783 13.219 1.00 85.06 96 PRO A O 1
ATOM 732 N N . GLY A 1 97 ? -14.603 5.040 14.931 1.00 77.62 97 GLY A N 1
ATOM 733 C CA . GLY A 1 97 ? -14.750 3.674 15.443 1.00 77.62 97 GLY A CA 1
ATOM 734 C C . GLY A 1 97 ? -13.962 2.600 14.682 1.00 77.62 97 GLY A C 1
ATOM 735 O O . GLY A 1 97 ? -14.078 1.426 15.027 1.00 77.62 97 GLY A O 1
ATOM 736 N N . THR A 1 98 ? -13.142 2.959 13.684 1.00 81.00 98 THR A N 1
ATOM 737 C CA . THR A 1 98 ? -12.298 1.983 12.983 1.00 81.00 98 THR A CA 1
ATOM 738 C C . THR A 1 98 ? -11.092 1.544 13.819 1.00 81.00 98 THR A C 1
ATOM 740 O O . THR A 1 98 ? -10.319 2.354 14.350 1.00 81.00 98 THR A O 1
ATOM 743 N N . PHE A 1 99 ? -10.901 0.228 13.895 1.00 79.88 99 PHE A N 1
ATOM 744 C CA . PHE A 1 99 ? -9.718 -0.402 14.486 1.00 79.88 99 PHE A CA 1
ATOM 745 C C . PHE A 1 99 ? -8.664 -0.762 13.435 1.00 79.88 99 PHE A C 1
ATOM 747 O O . PHE A 1 99 ? -7.562 -1.159 13.801 1.00 79.88 99 PHE A O 1
ATOM 754 N N . LEU A 1 100 ? -8.987 -0.609 12.146 1.00 82.69 100 LEU A N 1
ATOM 755 C CA . LEU A 1 100 ? -8.042 -0.800 11.055 1.00 82.69 100 LEU A CA 1
ATOM 756 C C . LEU A 1 100 ? -7.023 0.343 11.071 1.00 82.69 100 LEU A C 1
ATOM 758 O O . LEU A 1 100 ? -7.399 1.519 11.065 1.00 82.69 100 LEU A O 1
ATOM 762 N N . LYS A 1 101 ? -5.739 -0.012 11.116 1.00 89.69 101 LYS A N 1
ATOM 763 C CA . LYS A 1 101 ? -4.616 0.926 11.125 1.00 89.69 101 LYS A CA 1
ATOM 764 C C . LYS A 1 101 ? -3.615 0.545 10.043 1.00 89.69 101 LYS A C 1
ATOM 766 O O . LYS A 1 101 ? -3.416 -0.639 9.780 1.00 89.69 101 LYS A O 1
ATOM 771 N N . PHE A 1 102 ? -2.982 1.549 9.448 1.00 94.31 102 PHE A N 1
ATOM 772 C CA . PHE A 1 102 ? -1.945 1.396 8.438 1.00 94.31 102 PHE A CA 1
ATOM 773 C C . PHE A 1 102 ? -0.716 2.229 8.794 1.00 94.31 102 PHE A C 1
ATOM 775 O O . PHE A 1 102 ? -0.832 3.317 9.359 1.00 94.31 102 PHE A O 1
ATOM 782 N N . GLU A 1 103 ? 0.452 1.722 8.425 1.00 95.94 103 GLU A N 1
ATOM 783 C CA . GLU A 1 103 ? 1.753 2.362 8.594 1.00 95.94 103 GLU A CA 1
ATOM 784 C C . GLU A 1 103 ? 2.465 2.375 7.236 1.00 95.94 103 GLU A C 1
ATOM 786 O O . GLU A 1 103 ? 2.637 1.324 6.620 1.00 95.94 103 GLU A O 1
ATOM 791 N N . ASP A 1 104 ? 2.848 3.563 6.762 1.00 96.62 104 ASP A N 1
ATOM 792 C CA . ASP A 1 104 ? 3.712 3.691 5.585 1.00 96.62 104 ASP A CA 1
ATOM 793 C C . ASP A 1 104 ? 5.121 3.237 5.979 1.00 96.62 104 ASP A C 1
ATOM 795 O O . ASP A 1 104 ? 5.796 3.895 6.773 1.00 96.62 104 ASP A O 1
ATOM 799 N N . ALA A 1 105 ? 5.533 2.086 5.455 1.00 96.44 105 ALA A N 1
ATOM 800 C CA . ALA A 1 105 ? 6.824 1.470 5.726 1.00 96.44 105 ALA A CA 1
ATOM 801 C C . ALA A 1 105 ? 7.924 1.939 4.755 1.00 96.44 105 ALA A C 1
ATOM 803 O O . ALA A 1 105 ? 9.086 1.557 4.905 1.00 96.44 105 ALA A O 1
ATOM 804 N N . GLY A 1 106 ? 7.584 2.806 3.795 1.00 96.12 106 GLY A N 1
ATOM 805 C CA . GLY A 1 106 ? 8.523 3.460 2.897 1.00 96.12 106 GLY A CA 1
ATOM 806 C C . GLY A 1 106 ? 8.431 3.003 1.444 1.00 96.12 106 GLY A C 1
ATOM 807 O O . GLY A 1 106 ? 7.443 2.429 0.981 1.00 96.12 106 GLY A O 1
ATOM 808 N N . LEU A 1 107 ? 9.486 3.328 0.697 1.00 96.31 107 LEU A N 1
ATOM 809 C CA . LEU A 1 107 ? 9.590 3.040 -0.729 1.00 96.31 107 LEU A CA 1
ATOM 810 C C . LEU A 1 107 ? 10.432 1.790 -0.983 1.00 96.31 107 LEU A C 1
ATOM 812 O O . LEU A 1 107 ? 11.445 1.578 -0.317 1.00 96.31 107 LEU A O 1
ATOM 816 N N . VAL A 1 108 ? 10.050 1.019 -1.998 1.00 95.19 108 VAL A N 1
ATOM 817 C CA . VAL A 1 108 ? 10.786 -0.162 -2.472 1.00 95.19 108 VAL A CA 1
ATOM 818 C C . VAL A 1 108 ? 11.136 -0.040 -3.952 1.00 95.19 108 VAL A C 1
ATOM 820 O O . VAL A 1 108 ? 10.643 0.845 -4.659 1.00 95.19 108 VAL A O 1
ATOM 823 N N . ALA A 1 109 ? 12.031 -0.913 -4.416 1.00 93.00 109 ALA A N 1
ATOM 824 C CA . ALA A 1 109 ? 12.460 -0.924 -5.807 1.00 93.00 109 ALA A CA 1
ATOM 825 C C . ALA A 1 109 ? 11.282 -1.226 -6.766 1.00 93.00 109 ALA A C 1
ATOM 827 O O . ALA A 1 109 ? 10.373 -1.973 -6.403 1.00 93.00 109 ALA A O 1
ATOM 828 N N . PRO A 1 110 ? 11.288 -0.664 -7.988 1.00 87.69 110 PRO A N 1
ATOM 829 C CA . PRO A 1 110 ? 10.295 -0.967 -9.022 1.00 87.69 110 PRO A CA 1
ATOM 830 C C . PRO A 1 110 ? 10.338 -2.421 -9.502 1.00 87.69 110 PRO A C 1
ATOM 832 O O . PRO A 1 110 ? 11.345 -3.106 -9.338 1.00 87.69 110 PRO A O 1
ATOM 835 N N . GLY A 1 111 ? 9.289 -2.843 -10.217 1.00 77.75 111 GLY A N 1
ATOM 836 C CA . GLY A 1 111 ? 9.242 -4.165 -10.857 1.00 77.75 111 GLY A CA 1
ATOM 837 C C . GLY A 1 111 ? 8.870 -5.290 -9.895 1.00 77.75 111 GLY A C 1
ATOM 838 O O . GLY A 1 111 ? 9.454 -6.368 -9.953 1.00 77.75 111 GLY A O 1
ATOM 839 N N . VAL A 1 112 ? 7.924 -5.015 -8.998 1.00 80.62 112 VAL A N 1
ATOM 840 C CA . VAL A 1 112 ? 7.430 -5.987 -8.022 1.00 80.62 112 VAL A CA 1
ATOM 841 C C . VAL A 1 112 ? 6.508 -6.991 -8.712 1.00 80.62 112 VAL A C 1
ATOM 843 O O . VAL A 1 112 ? 5.600 -6.602 -9.446 1.00 80.62 112 VAL A O 1
ATOM 846 N N . ASP A 1 113 ? 6.764 -8.272 -8.463 1.00 86.94 113 ASP A N 1
ATOM 847 C CA . ASP A 1 113 ? 5.872 -9.390 -8.769 1.00 86.94 113 ASP A CA 1
ATOM 848 C C . ASP A 1 113 ? 5.405 -10.021 -7.445 1.00 86.94 113 ASP A C 1
ATOM 850 O O . ASP A 1 113 ? 5.937 -9.702 -6.381 1.00 86.94 113 ASP A O 1
ATOM 854 N N . VAL A 1 114 ? 4.415 -10.912 -7.485 1.00 82.50 114 VAL A N 1
ATOM 855 C CA . VAL A 1 114 ? 3.974 -11.661 -6.304 1.00 82.50 114 VAL A CA 1
ATOM 856 C C . VAL A 1 114 ? 5.143 -12.480 -5.767 1.00 82.50 114 VAL A C 1
ATOM 858 O O . VAL A 1 114 ? 5.621 -13.413 -6.412 1.00 82.50 114 VAL A O 1
ATOM 861 N N . ASN A 1 115 ? 5.574 -12.150 -4.554 1.00 81.88 115 ASN A N 1
ATOM 862 C CA . ASN A 1 115 ? 6.592 -12.889 -3.836 1.00 81.88 115 ASN A CA 1
ATOM 863 C C . AS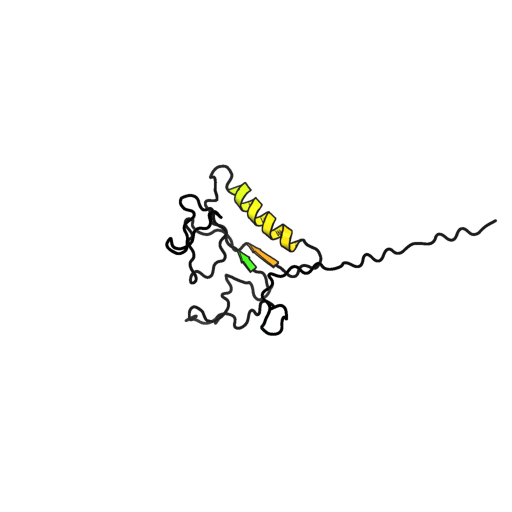N A 1 115 ? 6.112 -13.151 -2.410 1.00 81.88 115 ASN A C 1
ATOM 865 O O . ASN A 1 115 ? 6.038 -12.259 -1.579 1.00 81.88 115 ASN A O 1
ATOM 869 N N . THR A 1 116 ? 5.814 -14.406 -2.093 1.00 76.81 116 THR A N 1
ATOM 870 C CA . THR A 1 116 ? 5.359 -14.803 -0.751 1.00 76.81 116 THR A CA 1
ATOM 871 C C . THR A 1 116 ? 6.502 -14.898 0.270 1.00 76.81 116 THR A C 1
ATOM 873 O O . THR A 1 116 ? 6.342 -15.521 1.317 1.00 76.81 116 THR A O 1
ATOM 876 N N . SER A 1 117 ? 7.681 -14.368 -0.064 1.00 80.94 117 SER A N 1
ATOM 877 C CA . SER A 1 117 ? 8.938 -14.532 0.678 1.00 80.94 117 SER A CA 1
ATOM 878 C C . SER A 1 117 ? 9.645 -13.215 0.985 1.00 80.94 117 SER A C 1
ATOM 880 O O . SER A 1 117 ? 10.729 -13.249 1.556 1.00 80.94 117 SER A O 1
ATOM 882 N N . ASP A 1 118 ? 9.113 -12.076 0.536 1.00 84.12 118 ASP A N 1
ATOM 883 C CA . ASP A 1 118 ? 9.745 -10.766 0.737 1.00 84.12 118 ASP A CA 1
ATOM 884 C C . ASP A 1 118 ? 9.196 -10.000 1.945 1.00 84.12 118 ASP A C 1
ATOM 886 O O . ASP A 1 118 ? 9.735 -8.951 2.302 1.00 84.12 118 ASP A O 1
ATOM 890 N N . ASP A 1 119 ? 8.157 -10.540 2.584 1.00 88.50 119 ASP A N 1
ATOM 891 C CA . ASP A 1 119 ? 7.512 -10.003 3.776 1.00 88.50 119 ASP A CA 1
ATOM 892 C C . ASP A 1 119 ? 7.005 -8.560 3.610 1.00 88.50 119 ASP A C 1
ATOM 894 O O . ASP A 1 119 ? 6.992 -7.777 4.567 1.00 88.50 119 ASP A O 1
ATOM 898 N N . GLN A 1 120 ? 6.582 -8.187 2.397 1.00 89.50 120 GLN A N 1
ATOM 899 C CA . GLN A 1 120 ? 6.145 -6.829 2.074 1.00 89.50 120 GLN A CA 1
ATOM 900 C C . GLN A 1 120 ? 4.734 -6.794 1.477 1.00 89.50 120 GLN A C 1
ATOM 902 O O . GLN A 1 120 ? 4.425 -7.464 0.498 1.00 89.50 120 GLN A O 1
ATOM 907 N N . ASN A 1 121 ? 3.878 -5.913 2.008 1.00 92.00 121 ASN A N 1
ATOM 908 C CA . ASN A 1 121 ? 2.646 -5.526 1.316 1.00 92.00 121 ASN A CA 1
ATOM 909 C C . ASN A 1 121 ? 2.951 -4.336 0.404 1.00 92.00 121 ASN A C 1
ATOM 911 O O . ASN A 1 121 ? 2.989 -3.196 0.876 1.00 92.00 121 ASN A O 1
ATOM 915 N N . VAL A 1 122 ? 3.187 -4.577 -0.884 1.00 93.75 122 VAL A N 1
ATOM 916 C CA . VAL A 1 122 ? 3.567 -3.509 -1.818 1.00 93.75 122 VAL A CA 1
ATOM 917 C C . VAL A 1 122 ? 2.387 -3.065 -2.680 1.00 93.75 122 VAL A C 1
ATOM 919 O O . VAL A 1 122 ? 1.736 -3.878 -3.332 1.00 93.75 122 VAL A O 1
ATOM 922 N N . VAL A 1 123 ? 2.155 -1.753 -2.752 1.00 94.25 123 VAL A N 1
ATOM 923 C CA . VAL A 1 123 ? 1.358 -1.141 -3.824 1.00 94.25 123 VAL A CA 1
ATOM 924 C C . VAL A 1 123 ? 2.299 -0.731 -4.951 1.00 94.25 123 VAL A C 1
ATOM 926 O O . VAL A 1 123 ? 3.247 0.029 -4.736 1.00 94.25 123 VAL A O 1
ATOM 929 N N . PHE A 1 124 ? 2.034 -1.223 -6.159 1.00 93.12 124 PHE A N 1
ATOM 930 C CA . PHE A 1 124 ? 2.858 -0.970 -7.337 1.00 93.12 124 PHE A CA 1
ATOM 931 C C . PHE A 1 124 ? 2.008 -0.596 -8.555 1.00 93.12 124 PHE A 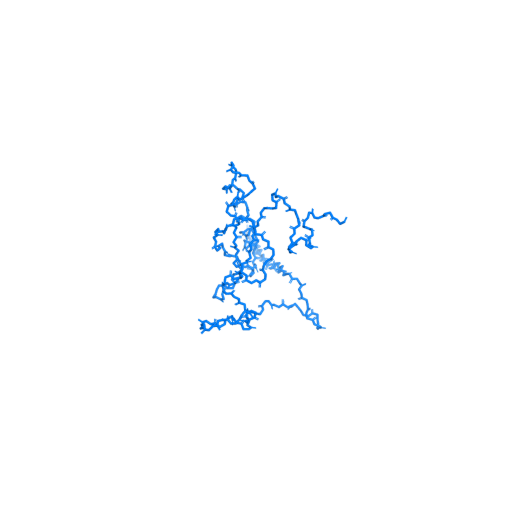C 1
ATOM 933 O O . PHE A 1 124 ? 0.788 -0.765 -8.566 1.00 93.12 124 PHE A O 1
ATOM 940 N N . TRP A 1 125 ? 2.673 -0.099 -9.598 1.00 90.62 125 TRP A N 1
ATOM 941 C CA . TRP A 1 125 ? 2.050 0.242 -10.873 1.00 90.62 125 TRP A CA 1
ATOM 942 C C . TRP A 1 125 ? 2.444 -0.766 -11.953 1.00 90.62 125 TRP A C 1
ATOM 944 O O . TRP A 1 125 ? 3.614 -0.895 -12.314 1.00 90.62 125 TRP A O 1
ATOM 954 N N . ALA A 1 126 ? 1.449 -1.458 -12.505 1.00 90.62 126 ALA A N 1
ATOM 955 C CA . ALA A 1 126 ? 1.604 -2.397 -13.613 1.00 90.62 126 ALA A CA 1
ATOM 956 C C . ALA A 1 126 ? 1.865 -1.652 -14.939 1.00 90.62 126 ALA A C 1
ATOM 958 O O . ALA A 1 126 ? 0.948 -1.387 -15.712 1.00 90.62 126 ALA A O 1
ATOM 959 N N . LYS A 1 127 ? 3.121 -1.257 -15.187 1.00 87.56 127 LYS A N 1
ATOM 960 C CA . LYS A 1 127 ? 3.498 -0.413 -16.344 1.00 87.56 127 LYS A CA 1
ATOM 961 C C . LYS A 1 127 ? 3.770 -1.199 -17.620 1.00 87.56 127 LYS A C 1
ATOM 963 O O . LYS A 1 127 ? 3.437 -0.739 -18.706 1.00 87.56 127 LYS A O 1
ATOM 968 N N . ASN A 1 128 ? 4.392 -2.368 -17.480 1.00 86.06 128 ASN A N 1
ATOM 969 C CA . ASN A 1 128 ? 4.860 -3.167 -18.617 1.00 86.06 128 ASN A CA 1
ATOM 970 C C . ASN A 1 128 ? 4.001 -4.414 -18.861 1.00 86.06 128 ASN A C 1
ATOM 972 O O . ASN A 1 128 ? 3.9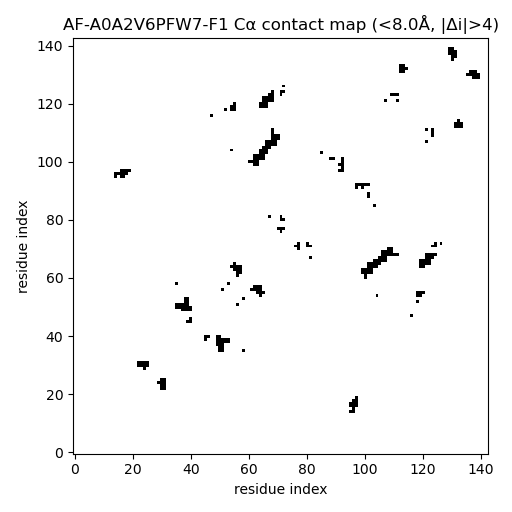96 -4.948 -19.964 1.00 86.06 128 ASN A O 1
ATOM 976 N N . SER A 1 129 ? 3.313 -4.899 -17.828 1.00 89.50 129 SER A N 1
ATOM 977 C CA . SER A 1 129 ? 2.496 -6.108 -17.869 1.00 89.50 129 SER A CA 1
ATOM 978 C C . SER A 1 129 ? 1.483 -6.075 -16.730 1.00 89.50 129 SER A C 1
ATOM 980 O O . SER A 1 129 ? 1.805 -5.606 -15.640 1.00 89.50 129 SER A O 1
ATOM 982 N N . THR A 1 130 ? 0.283 -6.596 -16.979 1.00 92.06 130 THR A N 1
ATOM 983 C CA . THR A 1 130 ? -0.705 -6.933 -15.942 1.00 92.06 130 THR A CA 1
ATOM 984 C C . THR A 1 130 ? -0.643 -8.408 -15.552 1.00 92.06 130 THR A C 1
ATOM 986 O O . THR A 1 130 ? -1.504 -8.873 -14.812 1.00 92.06 130 THR A O 1
ATOM 989 N N . LEU A 1 131 ? 0.330 -9.157 -16.072 1.00 91.75 131 LEU A N 1
ATOM 990 C CA . LEU A 1 131 ? 0.605 -10.514 -15.624 1.00 91.75 131 LEU A CA 1
ATOM 991 C C . LEU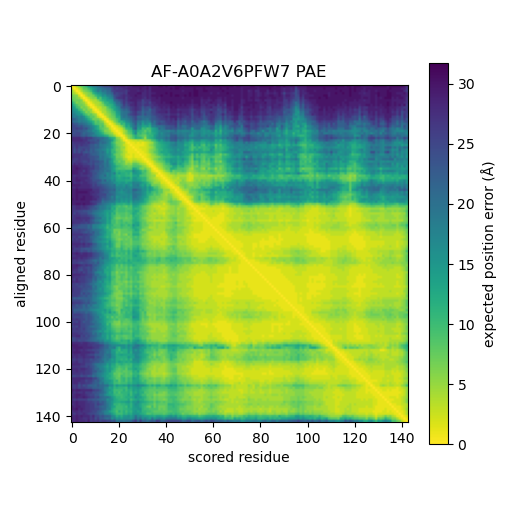 A 1 131 ? 1.519 -10.478 -14.397 1.00 91.75 131 LEU A C 1
ATOM 993 O O . LEU A 1 131 ? 2.566 -9.830 -14.438 1.00 91.75 131 LEU A O 1
ATOM 997 N N . VAL A 1 132 ? 1.119 -11.187 -13.348 1.00 89.19 132 VAL A N 1
ATOM 998 C CA . VAL A 1 132 ? 1.833 -11.344 -12.073 1.00 89.19 132 VAL A CA 1
ATOM 999 C C . VAL A 1 132 ? 1.954 -12.833 -11.724 1.00 89.19 132 VAL A C 1
ATOM 1001 O O . VAL A 1 132 ? 1.495 -13.687 -12.488 1.00 89.19 132 VAL A O 1
ATOM 1004 N N . ASN A 1 133 ? 2.584 -13.156 -10.595 1.00 89.06 133 ASN A N 1
ATOM 1005 C CA . ASN A 1 133 ? 2.840 -14.516 -10.122 1.00 89.06 133 ASN A CA 1
ATOM 1006 C C . ASN A 1 133 ? 3.598 -15.343 -11.175 1.00 89.06 133 ASN A C 1
ATOM 1008 O O . ASN A 1 133 ? 3.134 -16.386 -11.640 1.00 89.06 133 ASN A O 1
ATOM 1012 N N . GLY A 1 134 ? 4.725 -14.811 -11.657 1.00 88.75 134 GLY A N 1
ATOM 1013 C CA . GLY A 1 134 ? 5.502 -15.448 -12.722 1.00 88.75 134 GLY A CA 1
ATOM 1014 C C . GLY A 1 134 ? 4.763 -15.538 -14.063 1.00 88.75 134 GLY A C 1
ATOM 1015 O O . GLY A 1 134 ? 5.122 -16.356 -14.908 1.00 88.75 134 GLY A O 1
ATOM 1016 N N . GLY A 1 135 ? 3.730 -14.715 -14.265 1.00 90.94 135 GLY A N 1
ATOM 1017 C CA . GLY A 1 135 ? 2.929 -14.677 -15.485 1.00 90.94 135 GLY A CA 1
ATOM 1018 C C . GLY A 1 135 ? 1.645 -15.514 -15.450 1.00 90.94 135 GLY A C 1
ATOM 1019 O O . GLY A 1 135 ? 0.968 -15.608 -16.473 1.00 90.94 135 GLY A O 1
ATOM 1020 N N . MET A 1 136 ? 1.322 -16.130 -14.311 1.00 90.44 136 MET A N 1
ATOM 1021 C CA . MET A 1 136 ? 0.187 -17.049 -14.167 1.00 90.44 136 MET A CA 1
ATOM 1022 C C . MET A 1 136 ? -1.146 -16.341 -13.898 1.00 90.44 136 MET A C 1
ATOM 1024 O O . MET A 1 136 ? -2.192 -16.885 -14.247 1.00 90.44 136 MET A O 1
ATOM 1028 N N . ASP A 1 137 ? -1.114 -15.132 -13.331 1.00 89.25 137 ASP A N 1
ATOM 1029 C CA . ASP A 1 137 ? -2.310 -14.382 -12.938 1.00 89.25 137 ASP A CA 1
ATOM 1030 C C . ASP A 1 137 ? -2.409 -13.058 -13.704 1.00 89.25 137 ASP A C 1
ATOM 1032 O O . ASP A 1 137 ? -1.415 -12.352 -13.860 1.00 89.25 137 ASP A O 1
ATOM 1036 N N . ASN A 1 138 ? -3.610 -12.682 -14.159 1.00 90.94 138 ASN A N 1
ATOM 1037 C CA . ASN A 1 138 ? -3.856 -11.410 -14.847 1.00 90.94 138 ASN A CA 1
ATOM 1038 C C . ASN A 1 138 ? -4.659 -10.447 -13.960 1.00 90.94 138 ASN A C 1
ATOM 1040 O O . ASN A 1 138 ? -5.839 -10.666 -13.696 1.00 90.94 138 ASN A O 1
ATOM 1044 N N . ILE A 1 139 ? -4.038 -9.336 -13.562 1.00 90.19 139 ILE A N 1
ATOM 1045 C CA . ILE A 1 139 ? -4.644 -8.303 -12.705 1.00 90.19 139 ILE A CA 1
ATOM 1046 C C . ILE A 1 139 ? -5.278 -7.142 -13.486 1.00 90.19 139 ILE A C 1
ATOM 1048 O O . ILE A 1 139 ? -5.622 -6.118 -12.903 1.00 90.19 139 ILE A O 1
ATOM 1052 N N . SER A 1 140 ? -5.455 -7.269 -14.806 1.00 89.44 140 SER A N 1
ATOM 1053 C CA . SER A 1 140 ? -6.117 -6.235 -15.626 1.00 89.44 140 SER A CA 1
ATOM 1054 C C . SER A 1 140 ? -7.608 -6.064 -15.320 1.00 89.44 140 SER A C 1
ATOM 1056 O O . SER A 1 140 ? -8.211 -5.080 -15.746 1.00 89.44 140 SER A O 1
ATOM 1058 N N . GLY A 1 141 ? -8.220 -7.028 -14.625 1.00 81.19 141 GLY A N 1
ATOM 1059 C CA . GLY A 1 141 ? -9.667 -7.074 -14.416 1.00 81.19 141 GLY A CA 1
ATOM 1060 C C . GLY A 1 141 ? -10.461 -7.502 -15.656 1.00 81.19 141 GLY A C 1
ATOM 1061 O O . GLY A 1 141 ? -11.689 -7.480 -15.614 1.00 81.19 141 GLY A O 1
ATOM 1062 N N . ALA A 1 142 ? -9.791 -7.899 -16.743 1.00 74.69 142 ALA A N 1
ATOM 1063 C CA . ALA A 1 142 ? -10.418 -8.564 -17.879 1.00 74.69 142 ALA A CA 1
ATOM 1064 C C . ALA A 1 142 ? -10.432 -10.082 -17.626 1.00 74.69 142 ALA A C 1
ATOM 1066 O O . ALA A 1 142 ? -9.368 -10.700 -17.549 1.00 74.69 142 ALA A O 1
ATOM 1067 N N . LEU A 1 143 ? -11.633 -10.642 -17.444 1.00 55.94 143 LEU A N 1
ATOM 1068 C CA . LEU A 1 143 ? -11.888 -12.087 -17.373 1.00 55.94 143 LEU A CA 1
ATOM 1069 C C . LEU A 1 143 ? -11.878 -12.715 -18.769 1.00 55.94 143 LEU A C 1
ATOM 1071 O O . LEU A 1 143 ? -12.443 -12.082 -19.693 1.00 55.94 143 LEU A O 1
#